Protein AF-A0A533BL95-F1 (afdb_monomer_lite)

Radius of gyration: 15.01 Å; chains: 1; bounding box: 38×26×48 Å

Sequence (96 aa):
MLLPYELDGAMPGLRALPHAAVKGLMAIPSPTSYPEQARLYSRRLRELALRHARQPISAVSLEALSMDMPNGSHVAVEEGATMVRVGTAIFGARCA

Foldseek 3Di:
DDDLVCVVVCVVVQLPDPPAAAAADEDEDDADPDVVVLLVVLLSRVVSQVVPCVDCRPRYHHQAYEYEDPPDCVSNVVSPHPHYDDDCVVPNDDDD

Structure (mmCIF, N/CA/C/O backbone):
data_AF-A0A533BL95-F1
#
_entry.id   AF-A0A533BL95-F1
#
loop_
_atom_site.group_PDB
_atom_site.id
_atom_site.type_symbol
_atom_site.label_atom_id
_atom_site.label_alt_id
_atom_site.label_comp_id
_atom_site.label_asym_id
_atom_site.label_entity_id
_atom_site.label_seq_id
_atom_site.pdbx_PDB_ins_code
_atom_site.Cartn_x
_atom_site.Cartn_y
_atom_site.Cartn_z
_atom_site.occupancy
_atom_site.B_iso_or_equiv
_atom_site.auth_seq_id
_atom_site.auth_comp_id
_atom_site.auth_asym_id
_atom_site.auth_atom_id
_atom_site.pdbx_PDB_model_num
ATOM 1 N N . MET A 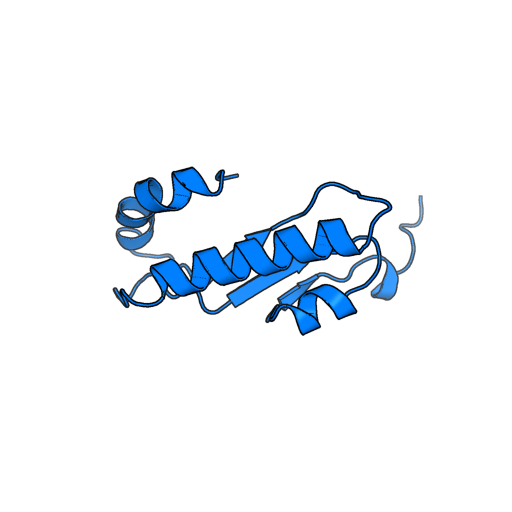1 1 ? -6.047 11.512 -5.957 1.00 77.31 1 MET A N 1
ATOM 2 C CA . MET A 1 1 ? -4.770 10.958 -5.459 1.00 77.31 1 MET A CA 1
ATOM 3 C C . MET A 1 1 ? -4.386 11.821 -4.270 1.00 77.31 1 MET A C 1
ATOM 5 O O . MET A 1 1 ? -4.348 13.026 -4.456 1.00 77.31 1 MET A O 1
ATOM 9 N N . LEU A 1 2 ? -4.263 11.252 -3.067 1.00 86.06 2 LEU A N 1
ATOM 10 C CA . LEU A 1 2 ? -3.966 12.020 -1.849 1.00 86.06 2 LEU A CA 1
ATOM 11 C C . LEU A 1 2 ? -2.460 12.248 -1.727 1.00 86.06 2 LEU A C 1
ATOM 13 O O . LEU A 1 2 ? -1.674 11.328 -1.969 1.00 86.06 2 LEU A O 1
ATOM 17 N N . LEU A 1 3 ? -2.067 13.449 -1.321 1.00 90.00 3 LEU A N 1
ATOM 18 C CA . LEU A 1 3 ? -0.705 13.718 -0.890 1.00 90.00 3 LEU A CA 1
ATOM 19 C C . LEU A 1 3 ? -0.479 13.117 0.508 1.00 90.00 3 LEU A C 1
ATOM 21 O O . LEU A 1 3 ? -1.416 13.022 1.302 1.00 90.00 3 LEU A O 1
ATOM 25 N N . PRO A 1 4 ? 0.763 12.723 0.855 1.00 88.31 4 PRO A N 1
ATOM 26 C CA . PRO A 1 4 ? 1.058 12.074 2.134 1.00 88.31 4 PRO A CA 1
ATOM 27 C C . PRO A 1 4 ? 0.541 12.807 3.376 1.00 88.31 4 PRO A C 1
ATOM 29 O O . PRO A 1 4 ? 0.134 12.161 4.335 1.00 88.31 4 PRO A O 1
ATOM 32 N N . TYR A 1 5 ? 0.564 14.142 3.366 1.00 89.81 5 TYR A N 1
ATOM 33 C CA . TYR A 1 5 ? 0.137 14.971 4.495 1.00 89.81 5 TYR A CA 1
ATOM 34 C C . TYR A 1 5 ? -1.388 15.151 4.582 1.00 89.81 5 TYR A C 1
ATOM 36 O O . TYR A 1 5 ? -1.888 15.622 5.596 1.00 89.81 5 TYR A O 1
ATOM 44 N N . GLU A 1 6 ? -2.136 14.784 3.539 1.00 93.38 6 GLU A N 1
ATOM 45 C CA . GLU A 1 6 ? -3.601 14.891 3.507 1.00 93.38 6 GLU A CA 1
ATOM 46 C C . GLU A 1 6 ? -4.284 13.660 4.116 1.00 93.38 6 GLU A C 1
ATOM 48 O O . GLU A 1 6 ? -5.483 13.693 4.399 1.00 93.38 6 GLU A O 1
ATOM 53 N N . LEU A 1 7 ? -3.534 12.570 4.325 1.00 90.31 7 LEU A N 1
ATOM 54 C CA . LEU A 1 7 ? -4.076 11.301 4.808 1.00 90.31 7 LEU A CA 1
ATOM 55 C C . LEU A 1 7 ? -4.777 11.465 6.161 1.00 90.31 7 LEU A C 1
ATOM 57 O O . LEU A 1 7 ? -5.910 11.011 6.306 1.00 90.31 7 LEU A O 1
ATOM 61 N N . ASP A 1 8 ? -4.152 12.172 7.105 1.00 90.44 8 ASP A N 1
ATOM 62 C CA . ASP A 1 8 ? -4.694 12.425 8.445 1.00 90.44 8 ASP A CA 1
ATOM 63 C C . ASP A 1 8 ? -6.096 13.049 8.382 1.00 90.44 8 ASP A C 1
ATOM 65 O O . ASP A 1 8 ? -7.018 12.593 9.062 1.00 90.44 8 ASP A O 1
ATOM 69 N N . GLY A 1 9 ? -6.272 14.052 7.515 1.00 92.12 9 GLY A N 1
ATOM 70 C CA . GLY A 1 9 ? -7.547 14.742 7.315 1.00 92.12 9 GLY A CA 1
ATOM 71 C C . GLY A 1 9 ? -8.603 13.887 6.611 1.00 92.12 9 GLY A C 1
ATOM 72 O O . GLY A 1 9 ? -9.796 14.074 6.840 1.00 92.12 9 GLY A O 1
ATOM 73 N N . ALA A 1 10 ? -8.188 12.918 5.793 1.00 91.19 10 ALA A N 1
ATOM 74 C CA . ALA A 1 10 ? -9.093 12.012 5.090 1.00 91.19 10 ALA A CA 1
ATOM 75 C C . ALA A 1 10 ? -9.602 10.854 5.972 1.00 91.19 10 ALA A C 1
ATOM 77 O O . ALA A 1 10 ? -10.680 10.311 5.712 1.00 91.19 10 ALA A O 1
ATOM 78 N N . MET A 1 11 ? -8.866 10.475 7.026 1.00 88.81 11 MET A N 1
ATOM 79 C CA . MET A 1 11 ? -9.188 9.316 7.873 1.00 88.81 11 MET A CA 1
ATOM 80 C C . MET A 1 11 ? -10.621 9.304 8.438 1.00 88.81 11 MET A C 1
ATOM 82 O O . MET A 1 11 ? -11.238 8.235 8.401 1.00 88.81 11 MET A O 1
ATOM 86 N N . PRO A 1 12 ? -11.196 10.417 8.943 1.00 89.38 12 PRO A N 1
ATOM 87 C CA . PRO A 1 12 ? -12.575 10.422 9.435 1.00 89.38 12 PRO A CA 1
ATOM 88 C C . PRO A 1 12 ? -13.592 10.038 8.354 1.00 89.38 12 PRO A C 1
ATOM 90 O O . PRO A 1 12 ? -14.464 9.209 8.603 1.00 89.38 12 PRO A O 1
ATOM 93 N N . GLY A 1 13 ? -13.441 10.579 7.140 1.00 91.19 13 GLY A N 1
ATOM 94 C CA . GLY A 1 13 ? -14.318 10.262 6.012 1.00 91.19 13 GLY A CA 1
ATOM 95 C C . GLY A 1 13 ? -14.177 8.809 5.564 1.00 91.19 13 GLY A C 1
ATOM 96 O O . GLY A 1 13 ? -15.177 8.131 5.352 1.00 91.19 13 GLY A O 1
ATOM 97 N N . LEU A 1 14 ? -12.943 8.300 5.503 1.00 90.06 14 LEU A N 1
ATOM 98 C CA . LEU A 1 14 ? -12.664 6.905 5.146 1.00 90.06 14 LEU A CA 1
ATOM 99 C C . LEU A 1 14 ? -13.264 5.905 6.146 1.00 90.06 14 LEU A C 1
ATOM 101 O O . LEU A 1 14 ? -13.742 4.848 5.746 1.00 90.06 14 LEU A O 1
ATOM 105 N N . ARG A 1 15 ? -13.275 6.242 7.441 1.00 87.94 15 ARG A N 1
ATOM 106 C CA . ARG A 1 15 ? -13.881 5.417 8.502 1.00 87.94 15 ARG A CA 1
ATOM 107 C C . A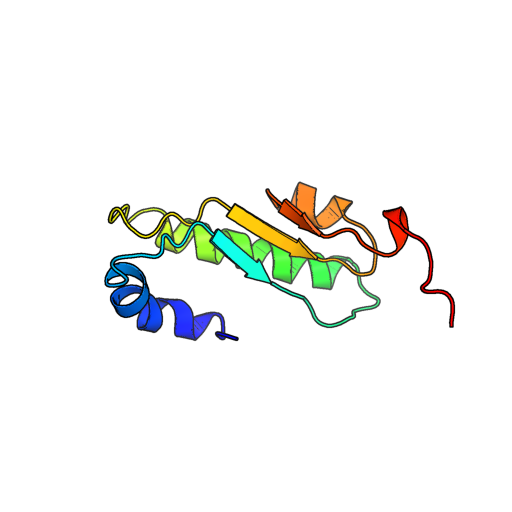RG A 1 15 ? -15.405 5.409 8.475 1.00 87.94 15 ARG A C 1
ATOM 109 O O . ARG A 1 15 ? -16.000 4.464 8.979 1.00 87.94 15 ARG A O 1
ATOM 116 N N . ALA A 1 16 ? -16.017 6.454 7.925 1.00 89.94 16 ALA A N 1
ATOM 117 C CA . ALA A 1 16 ? -17.465 6.604 7.865 1.00 89.94 16 ALA A CA 1
ATOM 118 C C . ALA A 1 16 ? -18.107 5.877 6.669 1.00 89.94 16 ALA A C 1
ATOM 120 O O . ALA A 1 16 ? -19.329 5.885 6.546 1.00 89.94 16 ALA A O 1
ATOM 121 N N . LEU A 1 17 ? -17.315 5.260 5.781 1.00 90.94 17 LEU A N 1
ATOM 122 C CA . LEU A 1 17 ? -17.834 4.552 4.611 1.00 90.94 17 LEU A CA 1
ATOM 123 C C . LEU A 1 17 ? -18.562 3.258 5.034 1.00 90.94 17 LEU A C 1
ATOM 125 O O . LEU A 1 17 ? -17.920 2.340 5.542 1.00 90.94 17 LEU A O 1
ATOM 129 N N . PRO A 1 18 ? -19.880 3.125 4.788 1.00 89.56 18 PRO A N 1
ATOM 130 C CA . PRO A 1 18 ? -20.668 1.998 5.303 1.00 89.56 18 PRO A CA 1
ATOM 131 C C . PRO A 1 18 ? -20.514 0.708 4.483 1.00 89.56 18 PRO A C 1
ATOM 133 O O . PRO A 1 18 ? -20.851 -0.376 4.954 1.00 89.56 18 PRO A O 1
ATOM 136 N N . HIS A 1 19 ? -20.030 0.817 3.243 1.00 93.06 19 HIS A N 1
ATOM 137 C CA . HIS A 1 19 ? -19.967 -0.290 2.279 1.00 93.06 19 HIS A CA 1
ATOM 138 C C . HIS A 1 19 ? -18.566 -0.501 1.694 1.00 93.06 19 HIS A C 1
ATOM 140 O O . HIS A 1 19 ? -18.402 -1.252 0.736 1.00 93.06 19 HIS A O 1
ATOM 146 N N . ALA A 1 20 ? -17.553 0.164 2.251 1.00 91.12 20 ALA A N 1
ATOM 147 C CA . ALA A 1 20 ? -16.174 0.033 1.811 1.00 91.12 20 ALA A CA 1
ATOM 148 C C . ALA A 1 20 ? -15.263 -0.211 3.011 1.00 91.12 20 ALA A C 1
ATOM 150 O O . ALA A 1 20 ? -15.397 0.434 4.047 1.00 91.12 20 ALA A O 1
ATOM 151 N N . ALA A 1 21 ? -14.311 -1.124 2.841 1.00 90.50 21 ALA A N 1
ATOM 152 C CA . ALA A 1 21 ? -13.252 -1.354 3.808 1.00 90.50 21 ALA A CA 1
ATOM 153 C C . ALA A 1 21 ? -11.927 -0.885 3.209 1.00 90.50 21 ALA A C 1
ATOM 155 O O . ALA A 1 21 ? -11.475 -1.403 2.186 1.00 90.50 21 ALA A O 1
ATOM 156 N N . VAL A 1 22 ? -11.285 0.082 3.855 1.00 91.62 22 VAL A N 1
ATOM 157 C CA . VAL A 1 22 ? -9.947 0.522 3.467 1.00 91.62 22 VAL A CA 1
ATOM 158 C C . VAL A 1 22 ? -8.952 -0.483 4.030 1.00 91.62 22 VAL A C 1
ATOM 160 O O . VAL A 1 22 ? -8.797 -0.589 5.243 1.00 91.62 22 VAL A O 1
ATOM 163 N N . LYS A 1 23 ? -8.307 -1.251 3.146 1.00 92.50 23 LYS A N 1
ATOM 164 C CA . LYS A 1 23 ? -7.387 -2.337 3.525 1.00 92.50 23 LYS A CA 1
ATOM 165 C C . LYS A 1 23 ? -5.908 -1.988 3.418 1.00 92.50 23 LYS A C 1
ATOM 167 O O . LYS A 1 23 ? -5.069 -2.786 3.830 1.00 92.50 23 LYS A O 1
ATOM 172 N N . GLY A 1 24 ? -5.573 -0.818 2.886 1.00 92.44 24 GLY A N 1
ATOM 173 C CA . GLY A 1 24 ? -4.187 -0.508 2.601 1.00 92.44 24 GLY A CA 1
ATOM 174 C C . GLY A 1 24 ? -3.946 0.819 1.918 1.00 92.44 24 GLY A C 1
ATOM 175 O O . GLY A 1 24 ? -4.867 1.598 1.680 1.00 92.44 24 GLY A O 1
ATOM 176 N N . LEU A 1 25 ? -2.679 1.031 1.578 1.00 93.38 25 LEU A N 1
ATOM 177 C CA . LEU A 1 25 ? -2.199 2.169 0.811 1.00 93.38 25 LEU A CA 1
ATOM 178 C C . LEU A 1 25 ? -1.612 1.701 -0.522 1.00 93.38 25 LEU A C 1
ATOM 180 O O . LEU A 1 25 ? -1.088 0.593 -0.652 1.00 93.38 25 LEU A O 1
ATOM 184 N N . MET A 1 26 ? -1.679 2.583 -1.513 1.00 93.06 26 MET A N 1
ATOM 185 C CA . MET A 1 26 ? -1.120 2.366 -2.838 1.00 93.06 26 MET A CA 1
ATOM 186 C C . MET A 1 26 ? -0.306 3.588 -3.248 1.00 93.06 26 MET A C 1
ATOM 188 O O . MET A 1 26 ? -0.771 4.717 -3.103 1.00 93.06 26 MET A O 1
ATOM 192 N N . ALA A 1 27 ? 0.890 3.356 -3.785 1.00 86.94 27 ALA A N 1
ATOM 193 C CA . ALA A 1 27 ? 1.685 4.396 -4.421 1.00 86.94 27 ALA A CA 1
ATOM 194 C C . ALA A 1 27 ? 2.155 3.952 -5.808 1.00 86.94 27 ALA A C 1
ATOM 196 O O . ALA A 1 27 ? 2.443 2.773 -6.049 1.00 86.94 27 ALA A O 1
ATOM 197 N N . ILE A 1 28 ? 2.232 4.926 -6.711 1.00 83.06 28 ILE A N 1
ATOM 198 C CA . ILE A 1 28 ? 2.905 4.821 -8.002 1.00 83.06 28 ILE A CA 1
ATOM 199 C C . ILE A 1 28 ? 3.988 5.902 -7.976 1.00 83.06 28 ILE A C 1
ATOM 201 O O . ILE A 1 28 ? 3.646 7.085 -8.046 1.00 83.06 28 ILE A O 1
ATOM 205 N N . PRO A 1 29 ? 5.265 5.541 -7.787 1.00 76.00 29 PRO A N 1
ATOM 206 C CA . PRO A 1 29 ? 6.341 6.516 -7.854 1.00 76.00 29 PRO A CA 1
ATOM 207 C C . PRO A 1 29 ? 6.483 7.037 -9.286 1.00 76.00 29 PRO A C 1
ATOM 209 O O . PRO A 1 29 ? 6.246 6.309 -10.254 1.00 76.00 29 PRO A O 1
ATOM 212 N N . SER A 1 30 ? 6.899 8.296 -9.424 1.00 75.69 30 SER A N 1
ATOM 213 C CA . SER A 1 30 ? 7.308 8.825 -10.724 1.00 75.69 30 SER A CA 1
ATOM 214 C C . SER A 1 30 ? 8.425 7.953 -11.310 1.00 75.69 30 SER A C 1
ATOM 216 O O . SER A 1 30 ? 9.273 7.472 -10.548 1.00 75.69 30 SER A O 1
ATOM 218 N N . PRO A 1 31 ? 8.467 7.759 -12.641 1.00 70.75 31 PRO A N 1
ATOM 219 C CA . PRO A 1 31 ? 9.564 7.049 -13.279 1.00 70.75 31 PRO A CA 1
ATOM 220 C C . PRO A 1 31 ? 10.892 7.692 -12.879 1.00 70.75 31 PRO A C 1
ATOM 222 O O . PRO A 1 31 ? 11.093 8.890 -13.070 1.00 70.75 31 PRO A O 1
ATOM 225 N N . THR A 1 32 ? 11.787 6.902 -12.297 1.00 68.44 32 THR A N 1
ATOM 226 C CA . THR A 1 32 ? 13.120 7.347 -11.896 1.00 68.44 32 THR A CA 1
ATOM 227 C C . THR A 1 32 ? 14.146 6.344 -12.386 1.00 68.44 32 THR A C 1
ATOM 229 O O . THR A 1 32 ? 13.937 5.132 -12.311 1.00 68.44 32 THR A O 1
ATOM 232 N N . SER A 1 33 ? 15.270 6.854 -12.880 1.00 68.75 33 SER A N 1
ATOM 233 C CA . SER A 1 33 ? 16.418 6.034 -13.265 1.00 68.75 33 SER A CA 1
ATOM 234 C C . SER A 1 33 ? 17.210 5.533 -12.051 1.00 68.75 33 SER A C 1
ATOM 236 O O . SER A 1 33 ? 18.115 4.721 -12.217 1.00 68.75 33 SER A O 1
ATOM 238 N N . TYR A 1 34 ? 16.888 6.002 -10.837 1.00 68.94 34 TYR A N 1
ATOM 239 C CA . TYR A 1 34 ? 17.631 5.710 -9.611 1.00 68.94 34 TYR A CA 1
ATOM 240 C C . TYR A 1 34 ? 16.820 4.802 -8.668 1.00 68.94 34 TYR A C 1
ATOM 242 O O . TYR A 1 34 ? 15.869 5.274 -8.039 1.00 68.94 34 TYR A O 1
ATOM 250 N N . PRO A 1 35 ? 17.204 3.522 -8.504 1.00 67.62 35 PRO A N 1
ATOM 251 C CA . PRO A 1 35 ? 16.489 2.563 -7.652 1.00 67.62 35 PRO A CA 1
ATOM 252 C C . PRO A 1 35 ? 16.330 3.022 -6.194 1.00 67.62 35 PRO A C 1
ATOM 254 O O . PRO A 1 35 ? 15.276 2.840 -5.590 1.00 67.62 35 PRO A O 1
ATOM 257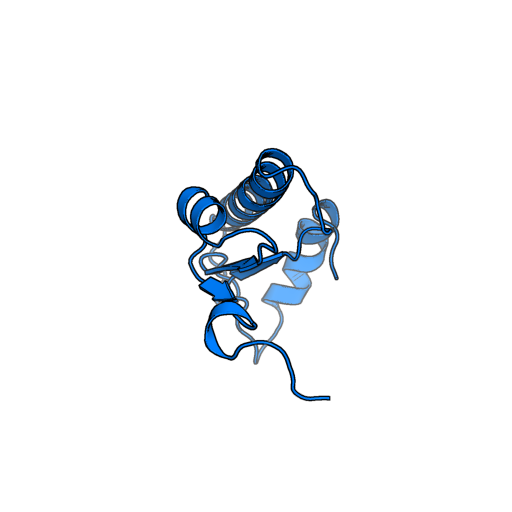 N N . GLU A 1 36 ? 17.340 3.701 -5.645 1.00 75.12 36 GLU A N 1
ATOM 258 C CA . GLU A 1 36 ? 17.309 4.231 -4.273 1.00 75.12 36 GLU A CA 1
ATOM 259 C C . GLU A 1 36 ? 16.209 5.282 -4.060 1.00 75.12 36 GLU A C 1
ATOM 261 O O . GLU A 1 36 ? 15.626 5.377 -2.981 1.00 75.12 36 GLU A O 1
ATOM 266 N N . GLN A 1 37 ? 15.842 6.042 -5.097 1.00 74.25 37 GLN A N 1
ATOM 267 C CA . GLN A 1 37 ? 14.721 6.977 -4.987 1.00 74.25 37 GLN A CA 1
ATOM 268 C C . GLN A 1 37 ? 13.392 6.227 -4.880 1.00 74.25 37 GLN A C 1
ATOM 270 O O . GLN A 1 37 ? 12.549 6.597 -4.065 1.00 74.25 37 GLN A O 1
ATOM 275 N N . ALA A 1 38 ? 13.218 5.139 -5.637 1.00 71.19 38 ALA A N 1
ATOM 276 C CA . ALA A 1 38 ? 12.030 4.287 -5.557 1.00 71.19 38 ALA A CA 1
ATOM 277 C C . ALA A 1 38 ? 11.882 3.630 -4.169 1.00 71.19 38 ALA A C 1
ATOM 279 O O . ALA A 1 38 ? 10.769 3.527 -3.637 1.00 71.19 38 ALA A O 1
ATOM 280 N N . ARG A 1 39 ? 13.010 3.276 -3.539 1.00 82.00 39 ARG A N 1
ATOM 281 C CA . ARG A 1 39 ? 13.058 2.759 -2.165 1.00 82.00 39 ARG A CA 1
ATOM 282 C C . ARG A 1 39 ? 12.492 3.752 -1.151 1.00 82.00 39 ARG A C 1
ATOM 284 O O . ARG A 1 39 ? 11.653 3.381 -0.332 1.00 82.00 39 ARG A O 1
ATOM 291 N N . LEU A 1 40 ? 12.871 5.030 -1.248 1.00 84.56 40 LEU A N 1
ATOM 292 C CA . LEU A 1 40 ? 12.371 6.082 -0.352 1.00 84.56 40 LEU A CA 1
ATOM 293 C C . LEU A 1 40 ? 10.841 6.211 -0.392 1.00 84.56 40 LEU A C 1
ATOM 295 O O . LEU A 1 40 ? 10.220 6.417 0.651 1.00 84.56 40 LEU A O 1
ATOM 299 N N . TYR A 1 41 ? 10.220 6.074 -1.568 1.00 83.56 41 TYR A N 1
ATOM 300 C CA . TYR A 1 41 ? 8.758 6.111 -1.690 1.00 83.56 41 TYR A CA 1
ATOM 301 C C . TYR A 1 41 ? 8.095 4.904 -1.022 1.00 83.56 41 TYR A C 1
ATOM 303 O O . TYR A 1 41 ? 7.137 5.073 -0.265 1.00 83.56 41 TYR A O 1
ATOM 311 N N . SER A 1 42 ? 8.630 3.708 -1.264 1.00 83.38 42 SER A N 1
ATOM 312 C CA . SER A 1 42 ? 8.134 2.449 -0.694 1.00 83.38 42 SER A CA 1
ATOM 313 C C . SER A 1 42 ? 8.209 2.461 0.836 1.00 83.38 42 SER A C 1
ATOM 315 O O . SER A 1 42 ? 7.216 2.203 1.524 1.00 83.38 42 SER A O 1
ATOM 317 N N . ARG A 1 43 ? 9.350 2.900 1.376 1.00 89.12 43 ARG A N 1
ATOM 318 C CA . ARG A 1 43 ? 9.562 3.074 2.813 1.00 89.12 43 ARG A CA 1
ATOM 319 C C . ARG A 1 43 ? 8.589 4.080 3.431 1.00 89.12 43 ARG A C 1
ATOM 321 O O . ARG A 1 43 ? 7.947 3.781 4.436 1.00 89.12 43 ARG A O 1
ATOM 328 N N . ARG A 1 44 ? 8.421 5.255 2.812 1.00 89.12 44 ARG A N 1
ATOM 329 C CA . ARG A 1 44 ? 7.474 6.284 3.286 1.00 89.12 44 ARG A CA 1
ATOM 330 C C . ARG A 1 44 ? 6.032 5.779 3.309 1.00 89.12 44 ARG A C 1
ATOM 332 O O . ARG A 1 44 ? 5.290 6.117 4.231 1.00 89.12 44 ARG A O 1
ATOM 339 N N . LEU A 1 45 ? 5.629 4.968 2.327 1.00 90.12 45 LEU A N 1
ATOM 340 C CA . LEU A 1 45 ? 4.292 4.368 2.283 1.00 90.12 45 LEU A CA 1
ATOM 341 C C . LEU A 1 45 ? 4.061 3.433 3.477 1.00 90.12 45 LEU A C 1
ATOM 343 O O . LEU A 1 45 ? 3.018 3.502 4.128 1.00 90.12 45 LEU A O 1
ATOM 347 N N . ARG A 1 46 ? 5.057 2.607 3.808 1.00 90.81 46 ARG A N 1
ATOM 348 C CA . ARG A 1 46 ? 5.017 1.744 4.992 1.00 90.81 46 ARG A CA 1
ATOM 349 C C . ARG A 1 46 ? 4.969 2.547 6.290 1.00 90.81 46 ARG A C 1
ATOM 351 O O . ARG A 1 46 ? 4.180 2.231 7.176 1.00 90.81 46 ARG A O 1
ATOM 358 N N . GLU A 1 47 ? 5.777 3.596 6.410 1.00 91.69 47 GLU A N 1
ATOM 359 C CA . GLU A 1 47 ? 5.778 4.473 7.587 1.00 91.69 47 GLU A CA 1
ATOM 360 C C . GLU A 1 47 ? 4.425 5.182 7.779 1.00 91.69 47 GLU A C 1
ATOM 362 O O . GLU A 1 47 ? 3.947 5.307 8.906 1.00 91.69 47 GLU A O 1
ATOM 367 N N . LEU A 1 48 ? 3.765 5.614 6.697 1.00 90.75 48 LEU A N 1
ATOM 368 C CA . LEU A 1 48 ? 2.385 6.120 6.738 1.00 90.75 48 LEU A CA 1
ATOM 369 C C . LEU A 1 48 ? 1.417 5.054 7.259 1.00 90.75 48 LEU A C 1
ATOM 371 O O . LEU A 1 48 ? 0.678 5.312 8.206 1.00 90.75 48 LEU A O 1
ATOM 375 N N . ALA A 1 49 ? 1.457 3.847 6.696 1.00 90.88 49 ALA A N 1
ATOM 376 C CA . ALA A 1 49 ? 0.587 2.758 7.125 1.00 90.88 49 ALA A CA 1
ATOM 377 C C . ALA A 1 49 ? 0.745 2.436 8.620 1.00 90.88 49 ALA A C 1
ATOM 379 O O . ALA A 1 49 ? -0.243 2.390 9.353 1.00 90.88 49 ALA A O 1
ATOM 380 N N . LEU A 1 50 ? 1.986 2.309 9.101 1.00 89.75 50 LEU A N 1
ATOM 381 C CA . LEU A 1 50 ? 2.287 2.021 10.507 1.00 89.75 50 LEU A CA 1
ATOM 382 C C . LEU A 1 50 ? 1.805 3.119 11.462 1.00 89.75 50 LEU A C 1
ATOM 384 O O . LEU A 1 50 ? 1.354 2.809 12.567 1.00 89.75 50 LEU A O 1
ATOM 388 N N . ARG A 1 51 ? 1.864 4.393 11.050 1.00 88.94 51 ARG A N 1
ATOM 389 C CA . ARG A 1 51 ? 1.357 5.517 11.856 1.00 88.94 51 ARG A CA 1
ATOM 390 C C . ARG A 1 51 ? -0.147 5.421 12.109 1.00 88.94 51 ARG A C 1
ATOM 392 O O . ARG A 1 51 ? -0.595 5.734 13.209 1.00 88.94 51 ARG A O 1
ATOM 399 N N . HIS A 1 52 ? -0.911 4.929 11.138 1.00 83.56 52 HIS A N 1
ATOM 400 C CA . HIS A 1 52 ? -2.369 4.803 11.240 1.00 83.56 52 HIS A CA 1
ATOM 401 C C . HIS A 1 52 ? -2.855 3.406 11.652 1.00 83.56 52 HIS A C 1
ATOM 403 O O . HIS A 1 52 ? -4.024 3.256 12.006 1.00 83.56 52 HIS A O 1
ATOM 409 N N . ALA A 1 53 ? -1.976 2.398 11.675 1.00 76.69 53 ALA A N 1
ATOM 410 C CA . ALA A 1 53 ? -2.303 1.023 12.063 1.00 76.69 53 ALA A CA 1
ATOM 411 C C . ALA A 1 53 ? -2.760 0.886 13.530 1.00 76.69 53 ALA A C 1
ATOM 413 O O . ALA A 1 53 ? -3.465 -0.056 13.876 1.00 76.69 53 ALA A O 1
ATOM 414 N N . ARG A 1 54 ? -2.402 1.838 14.405 1.00 66.50 54 ARG A N 1
ATOM 415 C CA . ARG A 1 54 ? -2.706 1.789 15.851 1.00 66.50 54 ARG A CA 1
ATOM 416 C C . ARG A 1 54 ? -4.137 2.194 16.221 1.00 66.50 54 ARG A C 1
ATOM 418 O O . ARG A 1 54 ? -4.457 2.258 17.403 1.00 66.50 54 ARG A O 1
ATOM 425 N N . GLN A 1 55 ? -4.995 2.480 15.243 1.00 60.00 55 GLN A N 1
ATOM 426 C CA . GLN A 1 55 ? -6.395 2.845 15.475 1.00 60.00 55 GLN A CA 1
ATOM 427 C C . GLN A 1 55 ? -7.330 1.917 14.686 1.00 60.00 55 GLN A C 1
ATOM 429 O O . GLN A 1 55 ? -7.901 2.356 13.680 1.00 60.00 55 GLN A O 1
ATOM 434 N N . PRO A 1 56 ? -7.482 0.645 15.107 1.00 54.31 56 PRO A N 1
ATOM 435 C CA . PRO A 1 56 ? -8.385 -0.298 14.464 1.00 54.31 56 PRO A CA 1
ATOM 436 C C . PRO A 1 56 ? -9.835 0.112 14.749 1.00 54.31 56 PRO A C 1
ATOM 438 O O . PRO A 1 56 ? -10.467 -0.333 15.701 1.00 54.31 56 PRO A O 1
ATOM 441 N N . ILE A 1 57 ? -10.359 1.011 13.923 1.00 56.56 57 ILE A N 1
ATOM 442 C CA . ILE A 1 57 ? -11.794 1.253 13.782 1.00 56.56 57 ILE A CA 1
ATOM 443 C C . ILE A 1 57 ? -12.220 0.418 12.574 1.00 56.56 57 ILE A C 1
ATOM 445 O O . ILE A 1 57 ? -11.559 0.476 11.539 1.00 56.56 57 ILE A O 1
ATOM 449 N N . SER A 1 58 ?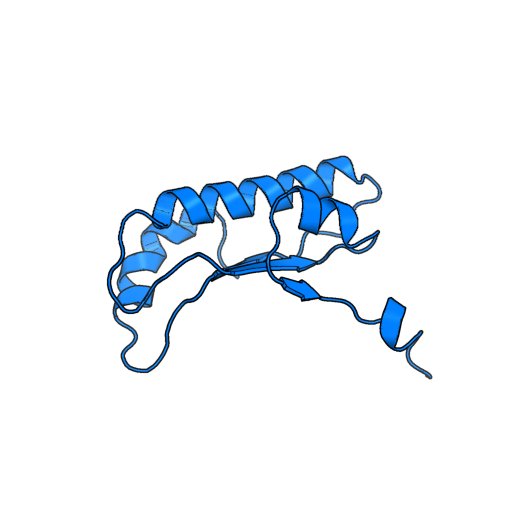 -13.273 -0.393 12.717 1.00 68.06 58 SER A N 1
ATOM 450 C CA . SER A 1 58 ? -13.510 -1.623 11.930 1.00 68.06 58 SER A CA 1
ATOM 451 C C . SER A 1 58 ? -13.492 -1.496 10.396 1.00 68.06 58 SER A C 1
ATOM 453 O O . SER A 1 58 ? -13.293 -2.501 9.714 1.00 68.06 58 SER A O 1
ATOM 455 N N . ALA A 1 59 ? -13.654 -0.292 9.840 1.00 78.44 59 ALA A N 1
ATOM 456 C CA . ALA A 1 59 ? -13.643 -0.041 8.399 1.00 78.44 59 ALA A CA 1
ATOM 457 C C . ALA A 1 59 ? -12.245 0.231 7.802 1.00 78.44 59 ALA A C 1
ATOM 459 O O . ALA A 1 59 ? -12.098 0.174 6.581 1.00 78.44 59 ALA A O 1
ATOM 460 N N . VAL A 1 60 ? -11.215 0.513 8.615 1.00 86.25 60 VAL A N 1
ATOM 461 C CA . VAL A 1 60 ? -9.866 0.855 8.124 1.00 86.25 60 VAL A CA 1
ATOM 462 C C . VAL A 1 60 ? -8.785 0.003 8.791 1.00 86.25 60 VAL A C 1
ATOM 464 O O . VAL A 1 60 ? -8.536 0.115 9.988 1.00 86.25 60 VAL A O 1
ATOM 467 N N . SER A 1 61 ? -8.086 -0.792 7.986 1.00 87.38 61 SER A N 1
ATOM 468 C CA . SER A 1 61 ? -6.861 -1.518 8.336 1.00 87.38 61 SER A CA 1
ATOM 469 C C . SER A 1 61 ? -5.814 -1.196 7.275 1.00 87.38 61 SER A C 1
ATOM 471 O O . SER A 1 61 ? -6.075 -1.444 6.109 1.00 87.38 61 SER A O 1
ATOM 473 N N . LEU A 1 62 ? -4.646 -0.650 7.612 1.00 89.12 62 LEU A N 1
ATOM 474 C CA . LEU A 1 62 ? -3.629 -0.291 6.605 1.00 89.12 62 LEU A CA 1
ATOM 475 C C . LEU A 1 62 ? -2.535 -1.357 6.477 1.00 89.12 62 LEU A C 1
ATOM 477 O O . LEU A 1 62 ? -1.349 -1.056 6.530 1.00 89.12 62 LEU A O 1
ATOM 481 N N . GLU A 1 63 ? -2.937 -2.616 6.343 1.00 89.44 63 GLU A N 1
ATOM 482 C CA . GLU A 1 63 ? -2.015 -3.759 6.281 1.00 89.44 63 GLU A CA 1
ATOM 483 C C . GLU A 1 63 ? -1.544 -4.043 4.852 1.00 89.44 63 GLU A C 1
ATOM 485 O O . GLU A 1 63 ? -0.431 -4.525 4.642 1.00 89.44 63 GLU A O 1
ATOM 490 N N . ALA A 1 64 ? -2.373 -3.729 3.853 1.00 92.44 64 ALA A N 1
ATOM 491 C CA . ALA A 1 64 ? -2.006 -3.917 2.463 1.00 92.44 64 ALA A CA 1
ATOM 492 C C . ALA A 1 64 ? -1.146 -2.750 1.953 1.00 92.44 64 ALA A C 1
ATOM 494 O O . ALA A 1 64 ? -1.529 -1.583 2.034 1.00 92.44 64 ALA A O 1
ATOM 495 N N . LEU A 1 65 ? 0.010 -3.065 1.376 1.00 93.12 65 LEU A N 1
ATOM 496 C CA . LEU A 1 65 ? 0.899 -2.099 0.747 1.00 93.12 65 LEU A CA 1
ATOM 497 C C . LEU A 1 65 ? 1.064 -2.473 -0.720 1.00 93.12 65 LEU A C 1
ATOM 499 O O . LEU A 1 65 ? 1.781 -3.417 -1.056 1.00 93.12 65 LEU A O 1
ATOM 503 N N . SER A 1 66 ? 0.366 -1.736 -1.585 1.00 91.81 66 SER A N 1
ATOM 504 C CA . SER A 1 66 ? 0.391 -1.950 -3.028 1.00 91.81 66 SER A CA 1
ATOM 505 C C . SER A 1 66 ? 1.391 -1.017 -3.699 1.00 91.81 66 SER A C 1
ATOM 507 O O . SER A 1 66 ? 1.142 0.184 -3.853 1.00 91.81 66 SER A O 1
ATOM 509 N N . MET A 1 67 ? 2.511 -1.565 -4.155 1.00 86.31 67 MET A N 1
ATOM 510 C CA . MET A 1 67 ? 3.608 -0.788 -4.734 1.00 86.31 67 MET A CA 1
ATOM 511 C C . MET A 1 67 ? 3.891 -1.241 -6.174 1.00 86.31 67 MET A C 1
ATOM 513 O O . MET A 1 67 ? 3.858 -2.434 -6.474 1.00 86.31 67 MET A O 1
ATOM 517 N N . ASP A 1 68 ? 4.143 -0.277 -7.063 1.00 72.94 68 ASP A N 1
ATOM 518 C CA . ASP A 1 68 ? 4.709 -0.518 -8.400 1.00 72.94 68 ASP A CA 1
ATOM 519 C C . ASP A 1 68 ? 6.177 -0.140 -8.397 1.00 72.94 68 ASP A C 1
ATOM 521 O O . ASP A 1 68 ? 6.558 0.836 -7.744 1.00 72.94 68 ASP A O 1
ATOM 525 N N . MET A 1 69 ? 6.956 -0.805 -9.246 1.00 65.94 69 MET A N 1
ATOM 526 C CA . MET A 1 69 ? 8.217 -0.240 -9.708 1.00 65.94 69 MET A CA 1
ATOM 527 C C . MET A 1 69 ? 8.448 -0.481 -11.197 1.00 65.94 69 MET A C 1
ATOM 529 O O . MET A 1 69 ? 8.333 -1.620 -11.651 1.00 65.94 69 MET A O 1
ATOM 533 N N . PRO A 1 70 ? 8.884 0.556 -11.935 1.00 55.25 70 PRO A N 1
ATOM 534 C CA . PRO A 1 70 ? 9.298 0.432 -13.332 1.00 55.25 70 PRO A CA 1
ATOM 535 C C . PRO A 1 70 ? 10.499 -0.503 -13.563 1.00 55.25 70 PRO A C 1
ATOM 537 O O . PRO A 1 70 ? 10.693 -0.987 -14.671 1.00 55.25 70 PRO A O 1
ATOM 540 N N . ASN A 1 71 ? 11.325 -0.734 -12.541 1.00 55.03 71 ASN A N 1
ATOM 541 C CA . ASN A 1 71 ? 12.672 -1.307 -12.642 1.00 55.03 71 ASN A CA 1
ATOM 542 C C . ASN A 1 71 ? 12.920 -2.505 -11.704 1.00 55.03 71 ASN A C 1
ATOM 544 O O . ASN A 1 71 ? 14.067 -2.878 -11.471 1.00 55.03 71 ASN A O 1
ATOM 548 N N . GLY A 1 72 ? 11.853 -3.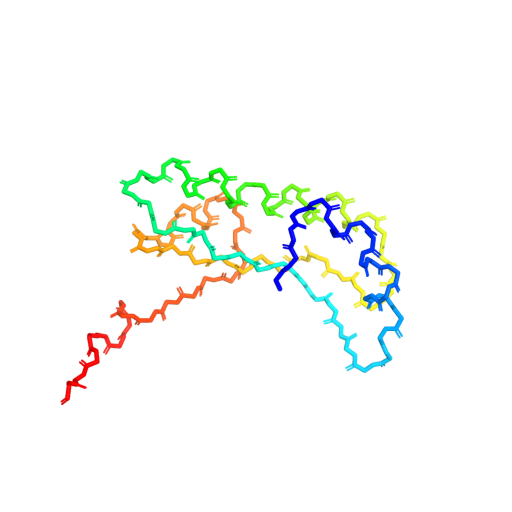144 -11.216 1.00 60.88 72 GLY A N 1
ATOM 549 C CA . GLY A 1 72 ? 11.931 -4.434 -10.527 1.00 60.88 72 GLY A CA 1
ATOM 550 C C . GLY A 1 72 ? 11.155 -4.469 -9.216 1.00 60.88 72 GLY A C 1
ATOM 551 O O . GLY A 1 72 ? 11.231 -3.560 -8.401 1.00 60.88 72 GLY A O 1
ATOM 552 N N . SER A 1 73 ? 10.420 -5.553 -8.993 1.00 61.75 73 SER A N 1
ATOM 553 C CA . SER A 1 73 ? 9.590 -5.786 -7.805 1.00 61.75 73 SER A CA 1
ATOM 554 C C . SER A 1 73 ? 10.379 -6.011 -6.510 1.00 61.75 73 SER A C 1
ATOM 556 O O . SER A 1 73 ? 9.813 -5.883 -5.427 1.00 61.75 73 SER A O 1
ATOM 558 N N . HIS A 1 74 ? 11.672 -6.333 -6.603 1.00 74.50 74 HIS A N 1
ATOM 559 C CA . HIS A 1 74 ? 12.490 -6.758 -5.464 1.00 74.50 74 HIS A CA 1
ATOM 560 C C . HIS A 1 74 ? 12.585 -5.700 -4.361 1.00 74.50 74 HIS A C 1
ATOM 562 O O . HIS A 1 74 ? 12.297 -6.008 -3.209 1.00 74.50 74 HIS A O 1
ATOM 568 N N . VAL A 1 75 ? 12.864 -4.439 -4.707 1.00 77.69 75 VAL A N 1
ATOM 569 C CA . VAL A 1 75 ? 12.961 -3.358 -3.707 1.00 77.69 75 VAL A CA 1
ATOM 570 C C . VAL A 1 75 ? 11.612 -3.114 -3.010 1.00 77.69 75 VAL A C 1
ATOM 572 O O . VAL A 1 75 ? 11.577 -2.789 -1.831 1.00 77.69 75 VAL A O 1
ATOM 575 N N . ALA A 1 76 ? 10.480 -3.325 -3.688 1.00 79.88 76 ALA A N 1
ATOM 576 C CA . ALA A 1 76 ? 9.159 -3.112 -3.097 1.00 79.88 76 ALA A CA 1
ATOM 577 C C . ALA A 1 76 ? 8.883 -4.193 -2.052 1.00 79.88 76 ALA A C 1
ATOM 579 O O . ALA A 1 76 ? 8.410 -3.892 -0.959 1.00 79.88 76 ALA A O 1
ATOM 580 N N . VAL A 1 77 ? 9.225 -5.441 -2.377 1.00 85.06 77 VAL A N 1
ATOM 581 C CA . VAL A 1 77 ? 9.131 -6.572 -1.450 1.00 85.06 77 VAL A CA 1
ATOM 582 C C . VAL A 1 77 ? 10.046 -6.362 -0.241 1.00 85.06 77 VAL A C 1
ATOM 584 O O . VAL A 1 77 ? 9.589 -6.523 0.887 1.00 85.06 77 VAL A O 1
ATOM 587 N N . GLU A 1 78 ? 11.295 -5.934 -0.450 1.00 86.69 78 GLU A N 1
ATOM 588 C CA . GLU A 1 78 ? 12.243 -5.631 0.635 1.00 86.69 78 GLU A CA 1
ATOM 589 C C . GLU A 1 78 ? 11.723 -4.546 1.590 1.00 86.69 78 GLU A C 1
ATOM 591 O O . GLU A 1 78 ? 11.857 -4.666 2.808 1.00 86.69 78 GLU A O 1
ATOM 596 N N . GLU A 1 79 ? 11.060 -3.517 1.059 1.00 86.25 79 GLU A N 1
ATOM 597 C CA . GLU A 1 79 ? 10.461 -2.450 1.867 1.00 86.25 79 GLU A CA 1
ATOM 598 C C . GLU A 1 79 ? 9.119 -2.851 2.513 1.00 86.25 79 GLU A C 1
ATOM 600 O O . GLU A 1 79 ? 8.574 -2.106 3.333 1.00 86.25 79 GLU A O 1
ATOM 605 N N . GLY A 1 8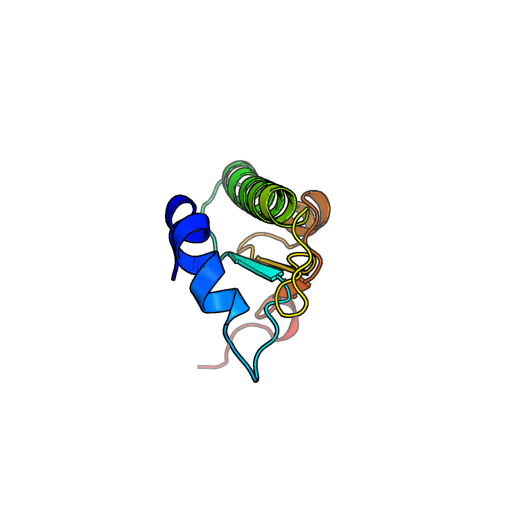0 ? 8.612 -4.057 2.239 1.00 87.31 80 GLY A N 1
ATOM 606 C CA . GLY A 1 80 ? 7.428 -4.634 2.879 1.00 87.31 80 GLY A CA 1
ATOM 607 C C . GLY A 1 80 ? 6.134 -4.522 2.072 1.00 87.31 80 GLY A C 1
ATOM 608 O O . GLY A 1 80 ? 5.055 -4.532 2.664 1.00 87.31 80 GLY A O 1
ATOM 609 N N . ALA A 1 81 ? 6.204 -4.400 0.744 1.00 89.56 81 ALA A N 1
ATOM 610 C CA . ALA A 1 81 ? 5.026 -4.518 -0.109 1.00 89.56 81 ALA A CA 1
ATOM 611 C C . ALA A 1 81 ? 4.346 -5.879 0.091 1.00 89.56 81 ALA A C 1
ATOM 613 O O . ALA A 1 81 ? 4.990 -6.926 0.051 1.00 89.56 81 ALA A O 1
ATOM 614 N N . THR A 1 82 ? 3.025 -5.861 0.254 1.00 92.38 82 THR A N 1
ATOM 615 C CA . THR A 1 82 ? 2.205 -7.081 0.331 1.00 92.38 82 THR A CA 1
ATOM 616 C C . THR A 1 82 ? 1.493 -7.376 -0.985 1.00 92.38 82 THR A C 1
ATOM 618 O O . THR A 1 82 ? 0.997 -8.479 -1.191 1.00 92.38 82 THR A O 1
ATOM 621 N N . MET A 1 83 ? 1.461 -6.399 -1.896 1.00 91.44 83 MET A N 1
ATOM 622 C CA . MET A 1 83 ? 0.952 -6.556 -3.249 1.00 91.44 83 MET A CA 1
ATOM 623 C C . MET A 1 83 ? 1.869 -5.835 -4.235 1.00 91.44 83 MET A C 1
ATOM 625 O O . MET A 1 83 ? 2.068 -4.622 -4.150 1.00 91.44 83 MET A O 1
ATOM 629 N N . VAL A 1 84 ? 2.385 -6.585 -5.204 1.00 87.88 84 VAL A N 1
ATOM 630 C CA . VAL A 1 84 ? 3.190 -6.060 -6.309 1.00 87.88 84 VAL A CA 1
ATOM 631 C C . VAL A 1 84 ? 2.358 -6.117 -7.581 1.00 87.88 84 VAL A C 1
ATOM 633 O O . VAL A 1 84 ? 1.699 -7.119 -7.855 1.00 87.88 84 VAL A O 1
ATOM 636 N N . ARG A 1 85 ? 2.385 -5.041 -8.364 1.00 86.25 85 ARG A N 1
ATOM 637 C CA . ARG A 1 85 ? 1.697 -4.974 -9.654 1.00 86.25 85 ARG A CA 1
ATOM 638 C C . ARG A 1 85 ? 2.709 -5.273 -10.758 1.00 86.25 85 ARG A C 1
ATOM 640 O O . ARG A 1 85 ? 3.763 -4.654 -10.819 1.00 86.25 85 ARG A O 1
ATOM 647 N N . VAL A 1 86 ? 2.423 -6.272 -11.592 1.00 84.31 86 VAL A N 1
ATOM 648 C CA . VAL A 1 86 ? 3.341 -6.727 -12.646 1.00 84.31 86 VAL A CA 1
ATOM 649 C C . VAL A 1 86 ? 2.563 -6.882 -13.949 1.00 84.31 86 VAL A C 1
ATOM 651 O O . VAL A 1 86 ? 1.630 -7.673 -14.028 1.00 84.31 86 VAL A O 1
ATOM 654 N N . GLY A 1 87 ? 2.931 -6.090 -14.959 1.00 85.88 87 GLY A N 1
ATOM 655 C CA . GLY A 1 87 ? 2.276 -6.070 -16.272 1.00 85.88 87 GLY A CA 1
ATOM 656 C C . GLY A 1 87 ? 3.158 -6.666 -17.367 1.00 85.88 87 GLY A C 1
ATOM 657 O O . GLY A 1 87 ? 3.129 -7.869 -17.608 1.00 85.88 87 GLY A O 1
ATOM 658 N N . THR A 1 88 ? 3.967 -5.820 -18.014 1.00 85.38 88 THR A N 1
ATOM 659 C CA . THR A 1 88 ? 4.825 -6.173 -19.164 1.00 85.38 88 THR A CA 1
ATOM 660 C C . THR A 1 88 ? 5.734 -7.376 -18.909 1.00 85.38 88 THR A C 1
ATOM 662 O O . THR A 1 88 ? 5.979 -8.152 -19.823 1.00 85.38 88 THR A O 1
ATOM 665 N N . ALA A 1 89 ? 6.212 -7.575 -17.678 1.00 82.44 89 ALA A N 1
ATOM 666 C CA . ALA A 1 89 ? 7.049 -8.732 -17.355 1.00 82.44 89 ALA A CA 1
ATOM 667 C C . ALA A 1 89 ? 6.288 -10.075 -17.396 1.00 82.44 89 ALA A C 1
ATOM 669 O O . ALA A 1 89 ? 6.917 -11.109 -17.579 1.00 82.44 89 ALA A O 1
ATOM 670 N N . ILE A 1 90 ? 4.956 -10.066 -17.246 1.00 86.06 90 ILE A N 1
ATOM 671 C CA . ILE A 1 90 ? 4.101 -11.259 -17.371 1.00 86.06 90 ILE A CA 1
ATOM 672 C C . ILE A 1 90 ? 3.554 -11.386 -18.797 1.00 86.06 90 ILE A C 1
ATOM 674 O O . ILE A 1 90 ? 3.599 -12.464 -19.378 1.00 86.06 90 ILE A O 1
ATOM 678 N N . PHE A 1 91 ? 3.026 -10.295 -19.358 1.00 89.38 91 PHE A N 1
ATOM 679 C CA . PHE A 1 91 ? 2.244 -10.337 -20.601 1.00 89.38 91 PHE A CA 1
ATOM 680 C C . PHE A 1 91 ? 3.003 -9.874 -21.851 1.00 89.38 91 PHE A C 1
ATOM 682 O O . PHE A 1 91 ? 2.468 -9.958 -22.953 1.00 89.38 91 PHE A O 1
ATOM 689 N N . GLY A 1 92 ? 4.235 -9.385 -21.705 1.00 86.06 92 GLY A N 1
ATOM 690 C CA . GLY A 1 92 ? 4.989 -8.781 -22.800 1.00 86.06 92 GLY A CA 1
ATOM 691 C C . GLY A 1 92 ? 4.497 -7.381 -23.178 1.00 86.06 92 GLY A C 1
ATOM 692 O O . GLY A 1 92 ? 3.643 -6.779 -22.518 1.00 86.06 92 GLY A O 1
ATOM 693 N N . ALA A 1 93 ? 5.094 -6.823 -24.233 1.00 89.50 93 ALA A N 1
ATOM 694 C CA . ALA A 1 93 ? 4.656 -5.553 -24.799 1.00 89.50 93 ALA A CA 1
ATOM 695 C C . ALA A 1 93 ? 3.262 -5.702 -25.424 1.00 89.50 93 ALA A C 1
ATOM 697 O O . ALA A 1 93 ? 2.925 -6.750 -25.971 1.00 89.50 93 ALA A O 1
ATOM 698 N N . ARG A 1 94 ? 2.456 -4.637 -25.376 1.00 88.12 94 ARG A N 1
ATOM 699 C CA . ARG A 1 94 ? 1.176 -4.627 -26.094 1.00 88.12 94 ARG A CA 1
ATOM 700 C C . ARG A 1 94 ? 1.465 -4.687 -27.594 1.00 88.12 94 ARG A C 1
ATOM 702 O O . ARG A 1 94 ? 2.240 -3.869 -28.087 1.00 88.12 94 ARG A O 1
ATOM 709 N N . CYS A 1 95 ? 0.849 -5.634 -28.296 1.00 79.50 95 CYS A N 1
ATOM 710 C CA . CYS A 1 95 ? 0.800 -5.601 -29.754 1.00 79.50 95 CYS A CA 1
ATOM 711 C C . CYS A 1 95 ? 0.059 -4.323 -30.180 1.00 79.50 95 CYS A C 1
ATOM 713 O O . CYS A 1 95 ? -0.968 -3.993 -29.582 1.00 79.50 95 CYS A O 1
ATOM 715 N N . ALA A 1 96 ? 0.638 -3.588 -31.129 1.00 72.19 96 ALA A N 1
ATOM 716 C CA . ALA A 1 96 ? 0.058 -2.370 -31.693 1.00 72.19 96 ALA A CA 1
ATOM 717 C C . ALA A 1 96 ? -1.088 -2.689 -32.659 1.00 72.19 96 ALA A C 1
ATOM 719 O O . ALA A 1 96 ? -1.016 -3.757 -33.311 1.00 72.19 96 ALA A O 1
#

Secondary structure (DSSP, 8-state):
---GGGHHHHHHHHHT-SS--EEEEEE-PPP-S-HHHHHHHHHHHHHHHHHHTT--BTTEEEEEEEE--TT-SHHHHHTT-SEE---HHHH-SPP-

pLDDT: mean 82.93, std 10.21, range [54.31, 93.38]